Protein AF-A0A1S1VAF9-F1 (afdb_monomer_lite)

Radius of gyration: 14.4 Å; chains: 1; bounding box: 26×34×35 Å

Secondary structure (DSSP, 8-state):
----HHHHHHHHHS-EEESS---PPPTT-EEEEEEEETTSS-EEEEEEE--SSSTT-EEEEEEETTTEEEEEEEESPPP-B-TTS-B--

InterPro domains:
  IPR053916 Protein of unknown function DUF6978 [PF22398] (3-88)

Organism: NCBI:txid39480

pLDDT: mean 87.86, std 7.37, range [58.69, 95.12]

Structure (mmCIF, N/CA/C/O backbone):
data_AF-A0A1S1VAF9-F1
#
_entry.id   AF-A0A1S1VAF9-F1
#
loop_
_atom_site.group_PDB
_atom_site.id
_atom_site.type_symbol
_atom_site.label_atom_id
_atom_site.label_alt_id
_atom_site.label_comp_id
_atom_site.label_asym_id
_atom_site.label_entity_id
_atom_site.label_seq_id
_atom_site.pdbx_PDB_ins_code
_atom_site.Cartn_x
_atom_site.Cartn_y
_atom_site.Cartn_z
_atom_site.occupancy
_atom_site.B_iso_or_equiv
_atom_site.auth_seq_id
_atom_site.auth_comp_id
_atom_site.auth_asym_id
_atom_site.auth_atom_id
_atom_site.pdbx_PDB_model_num
ATOM 1 N N . MET A 1 1 ? 5.306 -11.403 13.698 1.00 61.19 1 MET A N 1
ATOM 2 C CA . MET A 1 1 ? 4.124 -12.198 13.319 1.00 61.19 1 MET A CA 1
ATOM 3 C C . MET A 1 1 ? 4.291 -12.514 11.855 1.00 61.19 1 MET A C 1
ATOM 5 O O . MET A 1 1 ? 4.411 -11.577 11.067 1.00 61.19 1 MET A O 1
ATOM 9 N N . ASP A 1 2 ? 4.412 -13.793 11.528 1.00 75.69 2 ASP A N 1
ATOM 10 C CA . ASP A 1 2 ? 4.638 -14.216 10.151 1.00 75.69 2 ASP A CA 1
ATOM 11 C C . ASP A 1 2 ? 3.313 -14.211 9.395 1.00 75.69 2 ASP A C 1
ATOM 13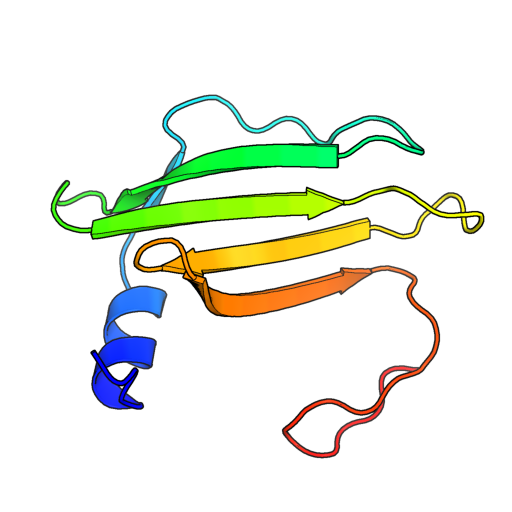 O O . ASP A 1 2 ? 2.285 -14.659 9.908 1.00 75.69 2 ASP A O 1
ATOM 17 N N . LEU A 1 3 ? 3.327 -13.653 8.186 1.00 81.69 3 LEU A N 1
ATOM 18 C CA . LEU A 1 3 ? 2.157 -13.607 7.323 1.00 81.69 3 LEU A CA 1
ATOM 19 C C . LEU A 1 3 ? 2.004 -14.972 6.644 1.00 81.69 3 LEU A C 1
ATOM 21 O O . LEU A 1 3 ? 2.641 -15.245 5.630 1.00 81.69 3 LEU A O 1
ATOM 25 N N . THR A 1 4 ? 1.188 -15.850 7.227 1.00 91.19 4 THR A N 1
ATOM 26 C CA . THR A 1 4 ? 0.836 -17.126 6.591 1.00 91.19 4 THR A CA 1
ATOM 27 C C . THR A 1 4 ? -0.083 -16.888 5.393 1.00 91.19 4 THR A C 1
ATOM 29 O O . THR A 1 4 ? -0.825 -15.907 5.355 1.00 91.19 4 THR A O 1
ATOM 32 N N . ASP A 1 5 ? -0.101 -17.818 4.438 1.00 90.44 5 ASP A N 1
ATOM 33 C CA . ASP A 1 5 ? -1.019 -17.758 3.289 1.00 90.44 5 ASP A CA 1
ATOM 34 C C . ASP A 1 5 ? -2.498 -17.692 3.726 1.00 90.44 5 ASP A C 1
ATOM 36 O O . ASP A 1 5 ? -3.289 -16.925 3.179 1.00 90.44 5 ASP A O 1
ATOM 40 N N . SER A 1 6 ? -2.868 -18.427 4.781 1.00 92.62 6 SER A N 1
ATOM 41 C CA . SER A 1 6 ? -4.220 -18.382 5.351 1.00 92.62 6 SER A CA 1
ATOM 42 C C . SER A 1 6 ? -4.574 -17.012 5.933 1.00 92.62 6 SER A C 1
ATOM 44 O O . SER A 1 6 ? -5.684 -16.519 5.721 1.00 92.62 6 SER A O 1
ATOM 46 N N . LEU A 1 7 ? -3.632 -16.376 6.637 1.00 90.88 7 LEU A N 1
ATOM 47 C CA . LEU A 1 7 ? -3.814 -15.037 7.182 1.00 90.88 7 LEU A CA 1
ATOM 48 C C . LEU A 1 7 ? -3.903 -14.007 6.053 1.00 90.88 7 LEU A C 1
ATOM 50 O O . LEU A 1 7 ? -4.812 -13.184 6.062 1.00 90.88 7 LEU A O 1
ATOM 54 N N . PHE A 1 8 ? -3.023 -14.094 5.054 1.00 91.75 8 PHE A N 1
ATOM 55 C CA . PHE A 1 8 ? -3.052 -13.236 3.872 1.00 91.75 8 PHE A CA 1
ATOM 56 C C . PHE A 1 8 ? -4.412 -13.284 3.165 1.00 91.75 8 PHE A C 1
ATOM 58 O O . PHE A 1 8 ? -5.040 -12.244 2.965 1.00 91.75 8 PHE A O 1
ATOM 65 N N . LYS A 1 9 ? -4.911 -14.487 2.858 1.00 93.62 9 LYS A N 1
ATOM 66 C CA . LYS A 1 9 ? -6.219 -14.680 2.212 1.00 93.62 9 LYS A CA 1
ATOM 67 C C . LYS A 1 9 ? -7.361 -14.097 3.041 1.00 93.62 9 LYS A C 1
ATOM 69 O O . LYS A 1 9 ? -8.232 -13.432 2.488 1.00 93.62 9 LYS A O 1
ATOM 74 N N . SER A 1 10 ? -7.332 -14.300 4.358 1.00 93.25 10 SER A N 1
ATOM 75 C CA . SER A 1 10 ? -8.324 -13.733 5.279 1.00 93.25 10 SER A CA 1
ATOM 76 C C . SER A 1 10 ? -8.308 -12.199 5.272 1.00 93.25 10 SER A C 1
ATOM 78 O O . SER A 1 10 ? -9.353 -11.571 5.125 1.00 93.25 10 SER A O 1
ATOM 80 N N . LEU A 1 11 ? -7.124 -11.582 5.354 1.00 93.06 11 LEU A N 1
ATOM 81 C CA . LEU A 1 11 ? -6.964 -10.122 5.334 1.00 93.06 11 LEU A CA 1
ATOM 82 C C . LEU A 1 11 ? -7.386 -9.499 3.996 1.00 93.06 11 LEU A C 1
ATOM 84 O O . LEU A 1 11 ? -7.944 -8.402 3.976 1.00 93.06 11 LEU A O 1
ATOM 88 N N . MET A 1 12 ? -7.138 -10.187 2.880 1.00 92.38 12 MET A N 1
ATOM 89 C CA . MET A 1 12 ? -7.553 -9.737 1.548 1.00 92.38 12 MET A CA 1
ATOM 90 C C . MET A 1 12 ? -9.065 -9.826 1.331 1.00 92.38 12 MET A C 1
ATOM 92 O O . MET A 1 12 ? -9.618 -8.975 0.643 1.00 92.38 12 MET A O 1
ATOM 96 N N . ALA A 1 13 ? -9.727 -10.824 1.920 1.00 93.94 13 ALA A N 1
ATOM 97 C CA . ALA A 1 13 ? -11.166 -11.042 1.773 1.00 93.94 13 ALA A CA 1
ATOM 98 C C . ALA A 1 13 ? -12.035 -10.142 2.669 1.00 93.94 13 ALA A C 1
ATOM 100 O O . ALA A 1 13 ? -13.257 -10.162 2.546 1.00 93.94 13 ALA A O 1
ATOM 101 N N . LYS A 1 14 ? -11.436 -9.382 3.594 1.00 93.56 14 LYS A N 1
ATOM 102 C CA . LYS A 1 14 ? -12.174 -8.472 4.475 1.00 93.56 14 LYS A CA 1
ATOM 103 C C . LYS A 1 14 ? -12.684 -7.256 3.713 1.00 93.56 14 LYS A C 1
ATOM 105 O O . LYS A 1 14 ? -11.928 -6.615 2.985 1.00 93.56 14 LYS A O 1
ATOM 110 N N . ASP A 1 15 ? -13.927 -6.884 4.002 1.00 94.25 15 ASP A N 1
ATOM 111 C CA . ASP A 1 15 ? -14.459 -5.579 3.635 1.00 94.25 15 ASP A CA 1
ATOM 112 C C . ASP A 1 15 ? -13.725 -4.485 4.411 1.00 94.25 15 ASP A C 1
ATOM 114 O O . ASP A 1 15 ? -13.506 -4.588 5.626 1.00 94.25 15 ASP A O 1
ATOM 118 N N . LYS A 1 16 ? -13.327 -3.438 3.692 1.00 93.94 16 LYS A N 1
ATOM 119 C CA . LYS A 1 16 ? -12.469 -2.368 4.196 1.00 93.94 16 LYS A CA 1
ATOM 120 C C . LYS A 1 16 ? -13.073 -1.010 3.891 1.00 93.94 16 LYS A C 1
ATOM 122 O O . LYS A 1 16 ? -13.688 -0.813 2.844 1.00 93.94 16 LYS A O 1
ATOM 127 N N . ILE A 1 17 ? -12.843 -0.067 4.793 1.00 94.44 17 ILE A N 1
ATOM 128 C CA . ILE A 1 17 ? -13.285 1.316 4.675 1.00 94.44 17 ILE A CA 1
ATOM 129 C C . ILE A 1 17 ? -12.104 2.258 4.897 1.00 94.44 17 ILE A C 1
ATOM 131 O O . ILE A 1 17 ? -11.282 2.055 5.793 1.00 94.44 17 ILE A O 1
ATOM 135 N N . PHE A 1 18 ? -12.004 3.285 4.057 1.00 94.38 18 PHE A N 1
ATOM 136 C CA . PHE A 1 18 ? -11.046 4.364 4.268 1.00 94.38 18 PHE A CA 1
ATOM 137 C C . PHE A 1 18 ? -11.533 5.269 5.404 1.00 94.38 18 PHE A C 1
ATOM 139 O O . PHE A 1 18 ? -12.713 5.609 5.457 1.00 94.38 18 PHE A O 1
ATOM 146 N N . GLU A 1 19 ? -10.628 5.676 6.295 1.00 92.31 19 GLU A N 1
ATOM 147 C CA . GLU A 1 19 ? -10.959 6.623 7.374 1.00 92.31 19 GLU A CA 1
ATOM 148 C C . GLU A 1 19 ? -11.247 8.039 6.833 1.00 92.31 19 GLU A C 1
ATOM 150 O O . GLU A 1 19 ? -11.953 8.824 7.462 1.00 92.31 19 GLU A O 1
ATOM 155 N N . GLU A 1 20 ? -10.744 8.349 5.638 1.00 91.31 20 GLU A N 1
ATOM 156 C CA . GLU A 1 20 ? -10.953 9.603 4.914 1.00 91.31 20 GLU A CA 1
ATOM 157 C C . GLU A 1 20 ? -11.195 9.334 3.423 1.00 91.31 20 GLU A C 1
ATOM 159 O O . GLU A 1 20 ? -10.787 8.300 2.902 1.00 91.31 20 GLU A O 1
ATOM 164 N N . THR A 1 21 ? -11.836 10.257 2.702 1.00 90.88 21 THR A N 1
ATOM 165 C CA . THR A 1 21 ? -12.053 10.094 1.255 1.00 90.88 21 THR A CA 1
ATOM 166 C C . THR A 1 21 ? -10.709 10.089 0.513 1.00 90.88 21 THR A C 1
ATOM 168 O O . THR A 1 21 ? -10.036 11.127 0.482 1.00 90.88 21 THR A O 1
ATOM 171 N N . PRO A 1 22 ? -10.308 8.971 -0.122 1.00 88.19 22 PRO A N 1
ATOM 172 C CA . PRO A 1 22 ? -9.006 8.888 -0.758 1.00 88.19 22 PRO A CA 1
ATOM 173 C C . PRO A 1 22 ? -9.005 9.704 -2.051 1.00 88.19 22 PRO A C 1
ATOM 175 O O . PRO A 1 22 ? -9.787 9.456 -2.968 1.00 88.19 22 PRO A O 1
ATOM 178 N N . ASN A 1 23 ? -8.090 10.666 -2.136 1.00 88.81 23 ASN A N 1
ATOM 179 C CA . ASN A 1 23 ? -7.824 11.411 -3.361 1.00 88.81 23 ASN A CA 1
ATOM 180 C C . ASN A 1 23 ? -6.462 11.005 -3.914 1.00 88.81 23 ASN A C 1
ATOM 182 O O . ASN A 1 23 ? -5.479 10.912 -3.178 1.00 88.81 23 ASN A O 1
ATOM 186 N N . LEU A 1 24 ? -6.382 10.788 -5.225 1.00 86.25 24 LEU A N 1
ATOM 187 C CA . LEU A 1 24 ? -5.095 10.546 -5.866 1.00 86.25 24 LEU A CA 1
ATOM 188 C C . LEU A 1 24 ? -4.204 11.789 -5.698 1.00 86.25 24 LEU A C 1
ATOM 190 O O . LEU A 1 24 ? -4.634 12.888 -6.054 1.00 86.25 24 LEU A O 1
ATOM 194 N N . PRO A 1 25 ? -2.967 11.641 -5.187 1.00 90.00 25 PRO A N 1
ATOM 195 C CA . PRO A 1 25 ? -2.041 12.760 -5.099 1.00 90.00 25 PRO A CA 1
ATOM 196 C C . PRO A 1 25 ? -1.703 13.281 -6.503 1.00 90.00 25 PRO A C 1
ATOM 198 O O . PRO A 1 25 ? -1.795 12.548 -7.495 1.00 90.00 25 PRO A O 1
ATOM 201 N N . SER A 1 26 ? -1.285 14.542 -6.605 1.00 89.44 26 SER A N 1
ATOM 202 C CA . SER A 1 26 ? -0.848 15.118 -7.881 1.00 89.44 26 SER A CA 1
ATOM 203 C C . SER A 1 26 ? 0.448 14.466 -8.376 1.00 89.44 26 SER A C 1
ATOM 205 O O . SER A 1 26 ? 1.123 13.722 -7.655 1.00 89.44 26 SER A O 1
ATOM 207 N N . ASN A 1 27 ? 0.823 14.749 -9.626 1.00 85.81 27 ASN A N 1
ATOM 208 C CA . ASN A 1 27 ? 2.106 14.299 -10.163 1.00 85.81 27 ASN A CA 1
ATOM 209 C C . ASN A 1 27 ? 3.256 14.741 -9.250 1.00 85.81 27 ASN A C 1
ATOM 211 O O . ASN A 1 27 ? 3.262 15.850 -8.713 1.00 85.81 27 ASN A O 1
ATOM 215 N N . ASN A 1 28 ? 4.238 13.856 -9.087 1.00 87.31 28 ASN A N 1
ATOM 216 C CA . ASN A 1 28 ? 5.390 14.063 -8.216 1.00 87.31 28 ASN A CA 1
ATOM 217 C C . ASN A 1 28 ? 5.075 14.177 -6.710 1.00 87.31 28 ASN A C 1
ATOM 219 O O . ASN A 1 28 ? 5.903 14.657 -5.934 1.00 87.31 28 ASN A O 1
ATOM 223 N N . GLN A 1 29 ? 3.908 13.702 -6.273 1.00 91.19 29 GLN A N 1
ATOM 224 C CA . GLN A 1 29 ? 3.531 13.643 -4.862 1.00 91.19 29 GLN A CA 1
ATOM 225 C C . GLN A 1 29 ? 3.310 12.203 -4.388 1.00 91.19 29 GLN A C 1
ATOM 227 O O . GLN A 1 29 ? 3.222 11.256 -5.173 1.00 91.19 29 GLN A O 1
ATOM 232 N N . LYS A 1 30 ? 3.237 12.050 -3.066 1.00 93.50 30 LYS A N 1
ATOM 233 C CA . LYS A 1 30 ? 2.859 10.809 -2.392 1.00 93.50 30 LYS A CA 1
ATOM 234 C C . LYS A 1 30 ? 1.771 11.100 -1.364 1.00 93.50 30 LYS A C 1
ATOM 236 O O . LYS A 1 30 ? 1.748 12.193 -0.802 1.00 93.50 30 LYS A O 1
ATOM 241 N N . ALA A 1 31 ? 0.927 10.118 -1.103 1.00 94.25 31 ALA A N 1
ATOM 242 C CA . ALA A 1 31 ? -0.099 10.157 -0.072 1.00 94.25 31 ALA A CA 1
ATOM 243 C C . ALA A 1 31 ? -0.128 8.825 0.679 1.00 94.25 31 ALA A C 1
ATOM 245 O O . ALA A 1 31 ? 0.351 7.804 0.181 1.00 94.25 31 ALA A O 1
ATOM 246 N N . GLN A 1 32 ? -0.672 8.853 1.886 1.00 94.69 32 GLN A N 1
ATOM 247 C CA . GLN A 1 32 ? -0.877 7.675 2.710 1.00 94.69 32 GLN A CA 1
ATOM 248 C C . GLN A 1 32 ? -2.260 7.780 3.333 1.00 94.69 32 GLN A C 1
ATOM 250 O O . GLN A 1 32 ? -2.571 8.812 3.916 1.00 94.69 32 GLN A O 1
ATOM 255 N N . PHE A 1 33 ? -3.042 6.713 3.223 1.00 95.12 33 PHE A N 1
ATOM 256 C CA . PHE A 1 33 ? -4.403 6.646 3.738 1.00 95.12 33 PHE A CA 1
ATOM 257 C C . PHE A 1 33 ? -4.515 5.532 4.770 1.00 95.12 33 PHE A C 1
ATOM 259 O O . PHE A 1 33 ? -3.995 4.430 4.562 1.00 95.12 33 PHE A O 1
ATOM 266 N N . GLN A 1 34 ? -5.203 5.819 5.872 1.00 94.62 34 GLN A N 1
ATOM 267 C CA . GLN A 1 34 ? -5.574 4.805 6.853 1.00 94.62 34 GLN A CA 1
ATOM 268 C C . GLN A 1 34 ? -6.836 4.086 6.383 1.00 94.62 34 GLN A C 1
ATOM 270 O O . GLN A 1 34 ? -7.803 4.704 5.928 1.00 94.62 34 GLN A O 1
ATOM 275 N N . VAL A 1 35 ? -6.807 2.764 6.484 1.00 94.31 35 VAL A N 1
ATOM 276 C CA . VAL A 1 35 ? -7.908 1.887 6.104 1.00 94.31 35 VAL A CA 1
ATOM 277 C C . VAL A 1 35 ? -8.176 0.950 7.268 1.00 94.31 35 VAL A C 1
ATOM 279 O O . VAL A 1 35 ? -7.255 0.400 7.864 1.00 94.31 35 VAL A O 1
ATOM 282 N N . SER A 1 36 ? -9.441 0.751 7.597 1.00 94.25 36 SER A N 1
ATOM 283 C CA . SER A 1 36 ? -9.856 -0.182 8.640 1.00 94.25 36 SER A CA 1
ATOM 284 C C . SER A 1 36 ? -10.728 -1.273 8.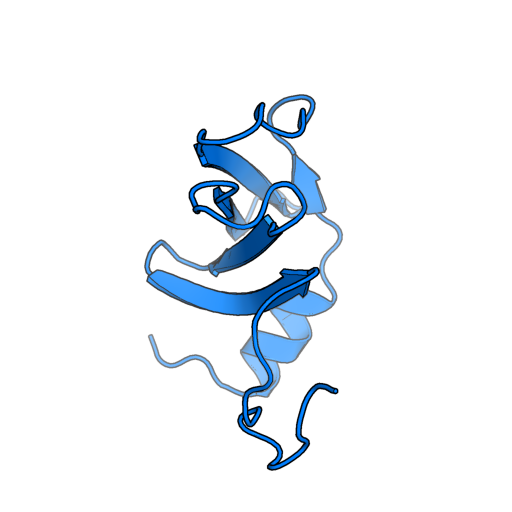043 1.00 94.25 36 SER A C 1
ATOM 286 O O . SER A 1 36 ? -11.426 -1.059 7.050 1.00 94.25 36 SER A O 1
ATOM 288 N N . SER A 1 37 ? -10.674 -2.469 8.620 1.00 93.88 37 SER A N 1
ATOM 289 C CA . SER A 1 37 ? -11.698 -3.469 8.340 1.00 93.88 37 SER A CA 1
ATOM 290 C C . SER A 1 37 ? -13.052 -2.975 8.842 1.00 93.88 37 SER A C 1
ATOM 292 O O . SER A 1 37 ? -13.136 -2.253 9.836 1.00 93.88 37 SER A O 1
ATOM 294 N N . LEU A 1 38 ? -14.132 -3.403 8.192 1.00 92.12 38 LEU A N 1
ATOM 295 C CA . LEU A 1 38 ? -15.489 -3.020 8.589 1.00 92.12 38 LEU A CA 1
ATOM 296 C C . LEU A 1 38 ? -15.838 -3.473 10.021 1.00 92.12 38 LEU A C 1
ATOM 298 O O . LEU A 1 38 ? -16.623 -2.828 10.709 1.00 92.12 38 LEU A O 1
ATOM 302 N N . ASP A 1 39 ? -15.220 -4.561 10.491 1.00 89.81 39 ASP A N 1
ATOM 303 C CA . ASP A 1 39 ? -15.334 -5.048 11.873 1.00 89.81 39 ASP A CA 1
ATOM 304 C C . ASP A 1 39 ? -14.489 -4.246 12.891 1.00 89.81 39 ASP A C 1
ATOM 306 O O . ASP A 1 39 ? -14.558 -4.517 14.092 1.00 89.81 39 ASP A O 1
ATOM 310 N N . GLY A 1 40 ? -13.684 -3.281 12.427 1.00 86.25 40 GLY A N 1
ATOM 311 C CA . GLY A 1 40 ? -12.834 -2.395 13.227 1.00 86.25 40 GLY A CA 1
ATOM 312 C C . GLY A 1 40 ? -11.617 -3.056 13.884 1.00 86.25 40 GLY A C 1
ATOM 313 O O . GLY A 1 40 ? -10.908 -2.400 14.648 1.00 86.25 40 GLY A O 1
ATOM 314 N N . ARG A 1 41 ? -11.371 -4.349 13.637 1.00 89.62 41 ARG A N 1
ATOM 315 C CA . ARG A 1 41 ? -10.319 -5.123 14.323 1.00 89.62 41 ARG A CA 1
ATOM 316 C C . ARG A 1 41 ? -8.953 -5.002 13.669 1.00 89.62 41 ARG A C 1
ATOM 318 O O . ARG A 1 41 ? -7.941 -5.085 14.361 1.00 89.62 41 ARG A O 1
ATOM 325 N N . ASP A 1 42 ? -8.926 -4.812 12.358 1.00 91.81 42 ASP A N 1
ATOM 326 C CA . ASP A 1 42 ? -7.709 -4.764 11.566 1.00 91.81 42 ASP A CA 1
ATOM 327 C C . ASP A 1 42 ? -7.506 -3.365 10.993 1.00 91.81 42 ASP A C 1
ATOM 329 O O . ASP A 1 42 ? -8.436 -2.713 10.513 1.00 91.81 42 ASP A O 1
ATOM 333 N N . LYS A 1 43 ? -6.252 -2.913 11.038 1.00 93.31 43 LYS A N 1
ATOM 334 C CA . LYS A 1 43 ? -5.825 -1.645 10.454 1.00 93.31 43 LYS A CA 1
ATOM 335 C C . LYS A 1 43 ? -4.837 -1.892 9.332 1.00 93.31 43 LYS A C 1
ATOM 337 O O . LYS A 1 43 ? -3.915 -2.706 9.447 1.00 93.31 43 LYS A O 1
ATOM 342 N N . PHE A 1 44 ? -5.026 -1.131 8.274 1.00 94.75 44 PHE A N 1
ATOM 343 C CA . PHE A 1 44 ? -4.279 -1.181 7.041 1.00 94.75 44 PHE A CA 1
ATOM 344 C C . PHE A 1 44 ? -3.829 0.224 6.671 1.00 94.75 44 PHE A C 1
ATOM 346 O O . PHE A 1 44 ? -4.412 1.229 7.077 1.00 94.75 44 PHE A O 1
ATOM 353 N N . ILE A 1 45 ? -2.773 0.283 5.875 1.00 94.94 45 ILE A N 1
ATOM 354 C CA . ILE A 1 45 ? -2.260 1.530 5.331 1.00 94.94 45 ILE A CA 1
ATOM 355 C C . ILE A 1 45 ? -2.151 1.372 3.825 1.00 94.94 45 ILE A C 1
ATOM 357 O O . ILE A 1 45 ? -1.501 0.440 3.354 1.00 94.94 45 ILE A O 1
ATOM 361 N N . VAL A 1 46 ? -2.749 2.295 3.079 1.00 94.75 46 VAL A N 1
ATOM 362 C CA . VAL A 1 46 ? -2.600 2.375 1.626 1.00 94.75 46 VAL A CA 1
ATOM 363 C C . VAL A 1 46 ? -1.652 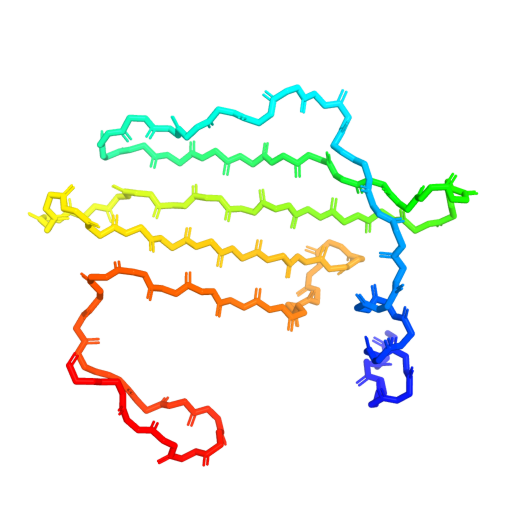3.518 1.297 1.00 94.75 46 VAL A C 1
ATOM 365 O 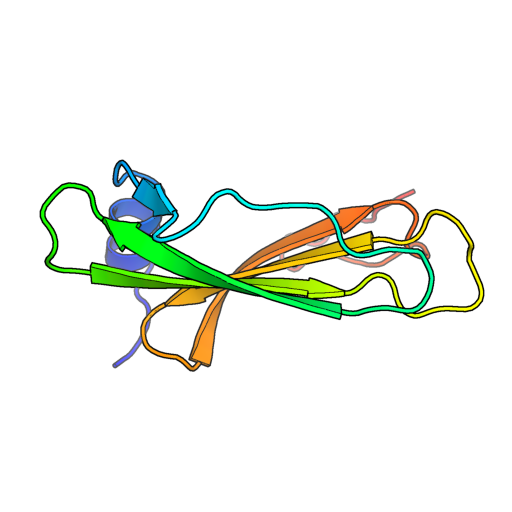O . VAL A 1 46 ? -1.964 4.687 1.513 1.00 94.75 46 VAL A O 1
ATOM 368 N N . ASP A 1 47 ? -0.482 3.184 0.766 1.00 94.00 47 ASP A N 1
ATOM 369 C CA . ASP A 1 47 ? 0.481 4.149 0.248 1.00 94.00 47 ASP A CA 1
ATOM 370 C C . ASP A 1 47 ? 0.248 4.368 -1.245 1.00 94.00 47 ASP A C 1
ATOM 372 O O . ASP A 1 47 ? 0.172 3.409 -2.016 1.00 94.00 47 ASP A O 1
ATOM 376 N N . ILE A 1 48 ? 0.213 5.630 -1.666 1.00 93.50 48 ILE A N 1
ATOM 377 C CA . ILE A 1 48 ? 0.192 6.025 -3.074 1.00 93.50 48 ILE A CA 1
ATOM 378 C C . ILE A 1 48 ? 1.436 6.862 -3.359 1.00 93.50 48 ILE A C 1
ATOM 380 O O . ILE A 1 48 ? 1.646 7.906 -2.743 1.00 93.50 48 ILE A O 1
ATOM 384 N N . ASP A 1 49 ? 2.264 6.430 -4.305 1.00 91.50 49 ASP A N 1
ATOM 385 C CA . ASP A 1 49 ? 3.466 7.141 -4.738 1.00 91.50 49 ASP A CA 1
ATOM 386 C C . ASP A 1 49 ? 3.400 7.422 -6.242 1.00 91.50 49 ASP A C 1
ATOM 388 O O . ASP A 1 49 ? 3.449 6.508 -7.067 1.00 91.50 49 ASP A O 1
ATOM 392 N N . ARG A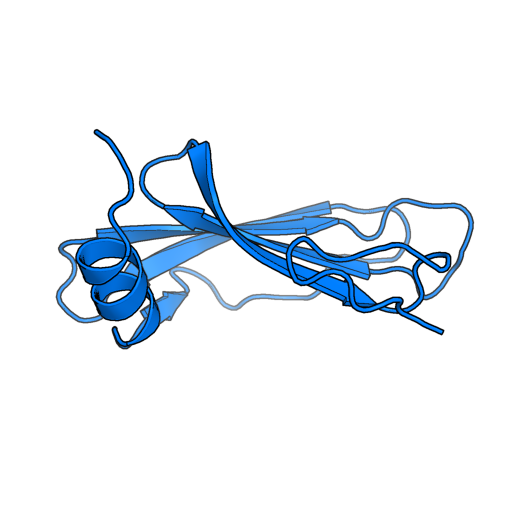 1 50 ? 3.290 8.703 -6.597 1.00 89.44 50 ARG A N 1
ATOM 393 C CA . ARG A 1 50 ? 3.291 9.197 -7.982 1.00 89.44 50 ARG A CA 1
ATOM 394 C C . ARG A 1 50 ? 4.546 10.010 -8.290 1.00 89.44 50 ARG A C 1
ATOM 396 O O . ARG A 1 50 ? 4.560 10.846 -9.195 1.00 89.44 50 ARG A O 1
ATOM 403 N N . ARG A 1 51 ? 5.617 9.807 -7.515 1.00 87.06 51 ARG A N 1
ATOM 404 C CA . ARG A 1 51 ? 6.924 10.411 -7.785 1.00 87.06 51 ARG A CA 1
ATOM 405 C C . ARG A 1 51 ? 7.626 9.697 -8.927 1.00 87.06 51 ARG A C 1
ATOM 407 O O . ARG A 1 51 ? 7.692 8.469 -8.983 1.00 87.06 51 ARG A O 1
ATOM 414 N N . GLY A 1 52 ? 8.221 10.483 -9.816 1.00 77.56 52 GLY A N 1
ATOM 415 C CA . GLY A 1 52 ? 9.002 9.962 -10.926 1.00 77.56 52 GLY A CA 1
ATOM 416 C C . GLY A 1 52 ? 9.053 10.910 -12.113 1.00 77.56 52 GLY A C 1
ATOM 417 O O . GLY A 1 52 ? 8.304 11.875 -12.197 1.00 77.56 52 GLY A O 1
ATOM 418 N N . LYS A 1 53 ? 9.962 10.601 -13.041 1.00 71.44 53 LYS A N 1
ATOM 419 C CA . LYS A 1 53 ? 10.089 11.309 -14.323 1.00 71.44 53 LYS A CA 1
ATOM 420 C C . LYS A 1 53 ? 9.017 10.901 -15.341 1.00 71.44 53 LYS A C 1
ATOM 422 O O . LYS A 1 53 ? 8.795 11.624 -16.299 1.00 71.44 53 LYS A O 1
ATOM 427 N N . ILE A 1 54 ? 8.391 9.737 -15.149 1.00 74.38 54 ILE A N 1
ATOM 428 C CA . ILE A 1 54 ? 7.331 9.224 -16.021 1.00 74.38 54 ILE A CA 1
ATOM 429 C C . ILE A 1 54 ? 6.007 9.779 -15.506 1.00 74.38 54 ILE A C 1
ATOM 431 O O . ILE A 1 54 ? 5.561 9.408 -14.422 1.00 74.38 54 ILE A O 1
ATOM 435 N N . GLU A 1 55 ? 5.398 10.663 -16.289 1.00 67.81 55 GLU A N 1
ATOM 436 C CA . GLU A 1 55 ? 4.252 11.486 -15.890 1.00 67.81 55 GLU A CA 1
ATOM 437 C C . GLU A 1 55 ? 3.030 10.676 -15.421 1.00 67.81 55 GLU A C 1
ATOM 439 O O . GLU A 1 55 ? 2.299 11.110 -14.534 1.00 67.81 55 GLU A O 1
ATOM 444 N N . MET A 1 56 ? 2.836 9.467 -15.960 1.00 76.31 56 MET A N 1
ATOM 445 C CA . MET A 1 56 ? 1.708 8.594 -15.607 1.00 76.31 56 MET A CA 1
ATOM 446 C C . MET A 1 56 ? 2.061 7.441 -14.660 1.00 76.31 56 MET A C 1
ATOM 448 O O . MET A 1 56 ? 1.207 6.588 -14.396 1.00 76.31 56 MET A O 1
ATOM 452 N N . LYS A 1 57 ? 3.289 7.385 -14.130 1.00 83.44 57 LYS A N 1
ATOM 453 C CA . LYS A 1 57 ? 3.672 6.325 -13.193 1.00 83.44 57 LYS A CA 1
ATOM 454 C C . LYS A 1 57 ? 2.949 6.510 -11.863 1.00 83.44 57 LYS A C 1
ATOM 456 O O . LYS A 1 57 ? 3.029 7.571 -11.248 1.00 83.44 57 LYS A O 1
ATOM 461 N N . SER A 1 58 ? 2.291 5.456 -11.395 1.00 86.00 58 SER A N 1
ATOM 462 C CA . SER A 1 58 ? 1.656 5.437 -10.075 1.00 86.00 58 SER A CA 1
ATOM 463 C C . SER A 1 58 ? 1.905 4.097 -9.401 1.00 86.00 58 SER A C 1
ATOM 465 O O . SER A 1 58 ? 1.666 3.052 -9.996 1.00 86.00 58 SER A O 1
ATOM 467 N N . LYS A 1 59 ? 2.385 4.127 -8.162 1.00 91.00 59 LYS A N 1
ATOM 468 C CA . LYS A 1 59 ? 2.541 2.954 -7.303 1.00 91.00 59 LYS A CA 1
ATOM 469 C C . LYS A 1 59 ? 1.503 3.023 -6.193 1.00 91.00 59 LYS A C 1
ATOM 471 O O . LYS A 1 59 ? 1.450 4.022 -5.482 1.00 91.00 59 LYS A O 1
ATOM 476 N N . LEU A 1 60 ? 0.731 1.960 -6.016 1.00 92.50 60 LEU A N 1
ATOM 477 C CA . LEU A 1 60 ? -0.182 1.779 -4.893 1.00 92.50 60 LEU A CA 1
ATOM 478 C C . LEU A 1 60 ? 0.253 0.551 -4.093 1.00 92.50 60 LEU A C 1
ATOM 480 O O . LEU A 1 60 ? 0.618 -0.473 -4.670 1.00 92.50 60 LEU A O 1
ATOM 484 N N . GLN A 1 61 ? 0.248 0.648 -2.769 1.00 94.12 61 GLN A N 1
ATOM 485 C CA . GLN A 1 61 ? 0.687 -0.434 -1.893 1.00 94.12 61 GLN A CA 1
ATOM 486 C C . GLN A 1 61 ? -0.170 -0.487 -0.633 1.00 94.12 61 GLN A C 1
ATOM 488 O O . GLN A 1 61 ? -0.224 0.487 0.108 1.00 94.12 61 GLN A O 1
ATOM 493 N N . GLU A 1 62 ? -0.788 -1.632 -0.363 1.00 94.19 62 GLU A N 1
ATOM 494 C CA . GLU A 1 62 ? -1.503 -1.879 0.888 1.00 94.19 62 GLU A CA 1
ATOM 495 C C . GLU A 1 62 ? -0.602 -2.638 1.867 1.00 94.19 62 GLU A C 1
ATOM 497 O O . GLU A 1 62 ? 0.056 -3.623 1.507 1.00 94.19 62 GLU A O 1
ATOM 502 N N . ARG A 1 63 ? -0.581 -2.184 3.121 1.00 94.75 63 ARG A N 1
ATOM 503 C CA . ARG A 1 63 ? 0.166 -2.798 4.217 1.00 94.75 63 ARG A CA 1
ATOM 504 C C . ARG A 1 63 ? -0.736 -3.148 5.390 1.00 94.75 63 ARG A C 1
ATOM 506 O O . ARG A 1 63 ? -1.590 -2.355 5.769 1.00 94.75 63 ARG A O 1
ATOM 513 N N . TYR A 1 64 ? -0.461 -4.285 6.017 1.00 92.19 64 TYR A N 1
ATOM 514 C CA . TYR A 1 64 ? -1.018 -4.707 7.298 1.00 92.19 64 TYR A CA 1
ATOM 515 C C . TYR A 1 64 ? 0.019 -4.578 8.417 1.00 92.19 64 TYR A C 1
ATOM 517 O O . TYR A 1 64 ? 1.224 -4.717 8.184 1.00 92.19 64 TYR A O 1
ATOM 525 N N . ALA A 1 65 ? -0.451 -4.318 9.641 1.00 85.56 65 ALA A N 1
ATOM 526 C CA . ALA A 1 65 ? 0.386 -4.231 10.841 1.00 85.56 65 ALA A CA 1
ATOM 527 C C . ALA A 1 65 ? 1.610 -3.304 10.666 1.00 85.56 65 ALA A C 1
ATOM 529 O O . ALA A 1 65 ? 2.716 -3.593 11.124 1.00 85.56 65 ALA A O 1
ATOM 530 N N . GLY A 1 66 ? 1.426 -2.201 9.940 1.00 75.88 66 GLY A N 1
ATOM 531 C CA . GLY A 1 66 ? 2.461 -1.208 9.677 1.00 75.88 66 GLY A CA 1
ATOM 532 C C . GLY A 1 66 ? 3.483 -1.620 8.620 1.00 75.88 66 GLY A C 1
ATOM 533 O O . GLY A 1 66 ? 3.774 -0.807 7.763 1.00 75.88 66 GLY A O 1
ATOM 534 N N . ASN A 1 67 ? 4.013 -2.842 8.596 1.00 83.88 67 ASN A N 1
ATOM 535 C CA . ASN A 1 67 ? 5.161 -3.164 7.726 1.00 83.88 67 ASN A CA 1
ATOM 536 C C . ASN A 1 67 ? 4.957 -4.344 6.768 1.00 83.88 67 ASN A C 1
ATOM 538 O O . ASN A 1 67 ? 5.797 -4.539 5.892 1.00 83.88 67 ASN A O 1
ATOM 542 N N . GLN A 1 68 ? 3.869 -5.108 6.883 1.00 89.44 68 GLN A N 1
ATOM 543 C CA . GLN A 1 68 ? 3.649 -6.273 6.023 1.00 89.44 68 GLN A CA 1
ATOM 544 C C . GLN A 1 68 ? 2.927 -5.865 4.743 1.00 89.44 68 GLN A C 1
ATOM 546 O O . GLN A 1 68 ? 1.773 -5.454 4.798 1.00 89.44 68 GLN A O 1
ATOM 551 N N . VAL A 1 69 ? 3.592 -5.969 3.592 1.00 90.19 69 VAL A N 1
ATOM 552 C CA . VAL A 1 69 ? 2.972 -5.675 2.291 1.00 90.19 69 VAL A CA 1
ATOM 553 C C . VAL A 1 69 ?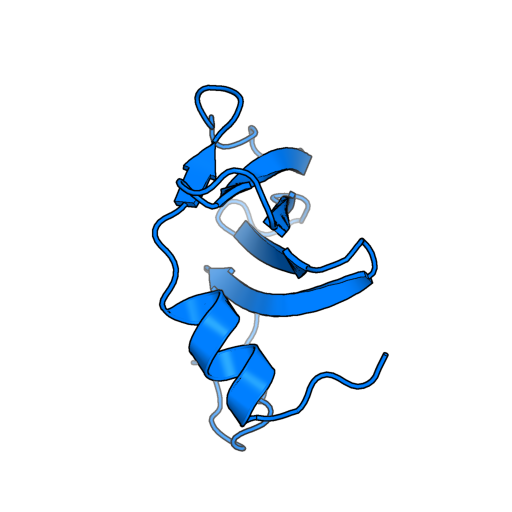 2.012 -6.803 1.932 1.00 90.19 69 VAL A C 1
ATOM 555 O O . VAL A 1 69 ? 2.428 -7.954 1.839 1.00 90.19 69 VAL A O 1
ATOM 558 N N . LEU A 1 70 ? 0.741 -6.461 1.722 1.00 91.31 70 LEU A N 1
ATOM 559 C CA . LEU A 1 70 ? -0.263 -7.409 1.243 1.00 91.31 70 LEU A CA 1
ATOM 560 C C . LEU A 1 70 ? -0.282 -7.423 -0.284 1.00 91.31 70 LEU A C 1
ATOM 562 O O . LEU A 1 70 ? -0.094 -8.457 -0.913 1.00 91.31 70 LEU A O 1
ATOM 566 N N . VAL A 1 71 ? -0.465 -6.251 -0.888 1.00 90.75 71 VAL A N 1
ATOM 567 C CA . VAL A 1 71 ? -0.537 -6.109 -2.339 1.00 90.75 71 VAL A CA 1
ATOM 568 C C . VAL A 1 71 ? 0.148 -4.824 -2.776 1.00 90.75 71 VAL A C 1
ATOM 570 O O . VAL A 1 71 ? 0.126 -3.805 -2.080 1.00 90.75 71 VAL A O 1
ATOM 573 N N . ARG A 1 72 ? 0.774 -4.881 -3.949 1.00 90.88 72 ARG A N 1
ATOM 574 C CA . ARG A 1 72 ? 1.365 -3.734 -4.626 1.00 90.88 72 ARG A CA 1
ATOM 575 C C . ARG A 1 72 ? 0.931 -3.749 -6.082 1.00 90.88 72 ARG A C 1
ATOM 577 O O . ARG A 1 72 ? 1.058 -4.767 -6.750 1.00 90.88 72 ARG A O 1
ATOM 584 N N . ILE A 1 73 ? 0.451 -2.607 -6.552 1.00 88.81 73 ILE A N 1
ATOM 585 C CA . ILE A 1 73 ? 0.047 -2.383 -7.935 1.00 88.81 73 ILE A CA 1
ATOM 586 C C . ILE A 1 73 ? 0.897 -1.234 -8.463 1.00 88.81 73 ILE A C 1
ATOM 588 O O . ILE A 1 73 ? 0.892 -0.140 -7.899 1.00 88.81 73 ILE A O 1
ATOM 592 N N . ASP A 1 74 ? 1.634 -1.481 -9.539 1.00 87.88 74 ASP A N 1
ATOM 593 C CA . ASP A 1 74 ? 2.376 -0.450 -10.254 1.00 87.88 74 ASP A CA 1
ATOM 594 C C . ASP A 1 74 ? 1.729 -0.222 -11.627 1.00 87.88 74 ASP A C 1
ATOM 596 O O . ASP A 1 74 ? 1.577 -1.153 -12.413 1.00 87.88 74 ASP A O 1
ATOM 600 N N . ALA A 1 75 ? 1.359 1.022 -11.920 1.00 85.81 75 ALA A N 1
ATOM 601 C CA . ALA A 1 75 ? 0.823 1.453 -13.206 1.00 85.81 75 ALA A CA 1
ATOM 602 C C . ALA A 1 75 ? 1.870 2.278 -13.964 1.00 85.81 75 ALA A C 1
ATOM 604 O O . ALA A 1 75 ? 2.498 3.168 -13.378 1.00 85.81 75 ALA A O 1
ATOM 605 N N . ASN A 1 76 ? 2.035 2.004 -15.264 1.00 83.75 76 ASN A N 1
ATOM 606 C CA . ASN A 1 76 ? 3.012 2.658 -16.150 1.00 83.75 76 ASN A CA 1
ATOM 607 C C . ASN A 1 76 ? 4.445 2.650 -15.581 1.00 83.75 76 ASN A C 1
ATOM 609 O O . ASN A 1 76 ? 5.198 3.624 -15.693 1.00 83.75 76 ASN A O 1
ATOM 613 N N . SER A 1 77 ? 4.803 1.568 -14.893 1.00 79.94 77 SER A N 1
ATOM 614 C CA . SER A 1 77 ? 6.163 1.304 -14.442 1.00 79.94 77 SER A CA 1
ATOM 615 C C . SER A 1 77 ? 6.970 0.620 -15.552 1.00 79.94 77 SER A C 1
ATOM 617 O O . SER A 1 77 ? 6.391 0.040 -16.467 1.00 79.94 77 SER A O 1
ATOM 619 N N . PRO A 1 78 ? 8.313 0.680 -15.497 1.00 81.69 78 PRO A N 1
ATOM 620 C CA . PRO A 1 78 ? 9.144 -0.131 -16.375 1.00 81.69 78 PRO A CA 1
ATOM 621 C C . PRO A 1 78 ? 8.825 -1.631 -16.240 1.00 81.69 78 PRO A C 1
ATOM 623 O O . PRO A 1 78 ? 8.426 -2.063 -15.148 1.00 81.69 78 PRO A O 1
ATOM 626 N N . PRO A 1 79 ? 9.077 -2.425 -17.294 1.00 83.69 79 PRO A N 1
ATOM 627 C CA . PRO A 1 79 ? 8.962 -3.875 -17.239 1.00 83.69 79 PRO A CA 1
ATOM 628 C C . PRO A 1 79 ? 9.719 -4.462 -16.049 1.00 83.69 79 PRO A C 1
ATOM 630 O O . PRO A 1 79 ? 10.890 -4.139 -15.826 1.00 83.69 79 PRO A O 1
ATOM 633 N N . HIS A 1 80 ? 9.050 -5.304 -15.267 1.00 81.38 80 HIS A N 1
ATOM 634 C CA . HIS A 1 80 ? 9.648 -5.985 -14.126 1.00 81.38 80 HIS A CA 1
ATOM 635 C C . HIS A 1 80 ? 9.048 -7.377 -13.943 1.00 81.38 80 HIS A C 1
ATOM 637 O O . HIS A 1 80 ? 7.958 -7.678 -14.431 1.00 81.38 80 HIS A O 1
ATOM 643 N N . THR A 1 81 ? 9.796 -8.231 -13.249 1.00 85.12 81 THR A N 1
ATOM 644 C CA . THR A 1 81 ? 9.383 -9.597 -12.935 1.00 85.12 81 THR A CA 1
ATOM 645 C C . THR A 1 81 ? 8.674 -9.625 -11.588 1.00 85.12 81 THR A C 1
ATOM 647 O O . THR A 1 81 ? 9.219 -9.173 -10.578 1.00 85.12 81 THR A O 1
ATOM 650 N N . ASN A 1 82 ? 7.461 -10.162 -11.583 1.00 83.12 82 ASN A N 1
ATOM 651 C CA . ASN A 1 82 ? 6.671 -10.402 -10.387 1.00 83.12 82 ASN A CA 1
ATOM 652 C C . ASN A 1 82 ? 7.185 -11.635 -9.620 1.00 83.12 82 ASN A C 1
ATOM 654 O O . ASN A 1 82 ? 7.876 -12.482 -10.190 1.00 83.12 82 ASN A O 1
ATOM 658 N N . PRO A 1 83 ? 6.826 -11.789 -8.332 1.00 80.50 83 PRO A N 1
ATOM 659 C CA . PRO A 1 83 ? 7.194 -12.966 -7.540 1.00 80.50 83 PRO A CA 1
ATOM 660 C C . PRO A 1 83 ? 6.701 -14.304 -8.116 1.00 80.50 83 PRO A C 1
ATOM 662 O O . PRO A 1 83 ? 7.289 -15.343 -7.834 1.00 80.50 83 PRO A O 1
ATOM 665 N N . ASP A 1 84 ? 5.650 -14.288 -8.939 1.00 85.38 84 ASP A N 1
ATOM 666 C CA . ASP A 1 84 ? 5.121 -15.454 -9.661 1.00 85.38 84 ASP A CA 1
ATOM 667 C C . ASP A 1 84 ? 5.856 -15.738 -10.990 1.00 85.38 84 ASP A C 1
ATOM 669 O O . ASP A 1 84 ? 5.436 -16.591 -11.767 1.00 85.38 84 ASP A O 1
ATOM 673 N N . SER A 1 85 ? 6.975 -15.049 -11.242 1.00 86.31 85 SER A N 1
ATOM 674 C CA . SER A 1 85 ? 7.789 -15.104 -12.466 1.00 86.31 85 SER A CA 1
ATOM 675 C C . SER A 1 85 ? 7.141 -14.519 -13.727 1.00 86.31 85 SER A C 1
ATOM 677 O O . SER A 1 85 ? 7.745 -14.587 -14.798 1.00 86.31 85 SER A O 1
ATOM 679 N N . THR A 1 86 ? 5.961 -13.900 -13.636 1.00 86.94 86 THR A N 1
ATOM 680 C CA . THR A 1 86 ? 5.382 -13.158 -14.766 1.00 86.94 86 THR A CA 1
ATOM 681 C C . THR A 1 86 ? 6.131 -11.841 -14.992 1.00 86.94 86 THR A C 1
ATOM 683 O O . THR A 1 86 ? 6.670 -11.254 -14.054 1.00 86.94 86 THR A O 1
ATOM 686 N N . THR A 1 87 ? 6.192 -11.357 -16.235 1.00 80.75 87 THR A N 1
ATOM 687 C CA . THR A 1 87 ? 6.812 -10.065 -16.571 1.00 80.75 87 THR A CA 1
ATOM 688 C C . THR A 1 87 ? 5.748 -9.088 -17.043 1.00 80.75 87 THR A C 1
ATOM 690 O O . THR A 1 87 ? 4.958 -9.411 -17.928 1.00 80.75 87 THR A O 1
ATOM 693 N N . THR A 1 88 ? 5.732 -7.887 -16.468 1.00 75.38 88 THR A N 1
ATOM 694 C CA . THR A 1 88 ? 4.869 -6.799 -16.943 1.00 75.38 88 THR A CA 1
ATOM 695 C C . THR A 1 88 ? 5.462 -6.197 -18.221 1.00 75.38 88 THR A C 1
ATOM 697 O O . THR A 1 88 ? 6.649 -5.874 -18.231 1.00 75.38 88 THR A O 1
ATOM 700 N N . SER A 1 89 ? 4.662 -6.059 -19.281 1.00 58.69 89 SER A N 1
ATOM 701 C CA . SER A 1 89 ? 5.051 -5.475 -20.578 1.00 58.69 89 SER A CA 1
ATOM 702 C C . SER A 1 89 ? 5.025 -3.953 -20.587 1.00 58.69 89 SER A C 1
ATOM 704 O O . SER A 1 89 ? 4.026 -3.415 -20.059 1.00 58.69 89 SER A O 1
#

Sequence (89 aa):
MDLTDSLFKSLMAKDKIFEETPNLPSNNQKAQFQVSSLDGRDKFIVDIDRRGKIEMKSKLQERYAGNQVLVRIDANSPPHTNPDSTTTS

Foldseek 3Di:
DDCDPVNLVVVVPFAKDWPDDDDQDAAQDKDKTWMAGPVRPWIKIWIWGRRDPPRPWIKIWIDTPVPHTSDIDIDPDPWDADPVRDIDD